Protein AF-A0A1B6JQR4-F1 (afdb_monomer_lite)

Organism: NCBI:txid320908

pLDDT: mean 89.31, std 9.94, range [49.47, 96.94]

Radius of gyration: 21.89 Å; chains: 1; bounding box: 44×24×65 Å

Sequence (115 aa):
EQDQRLKNLTIEFLDDIIYSPNLLPAEHKAASQLLRLITKEDPE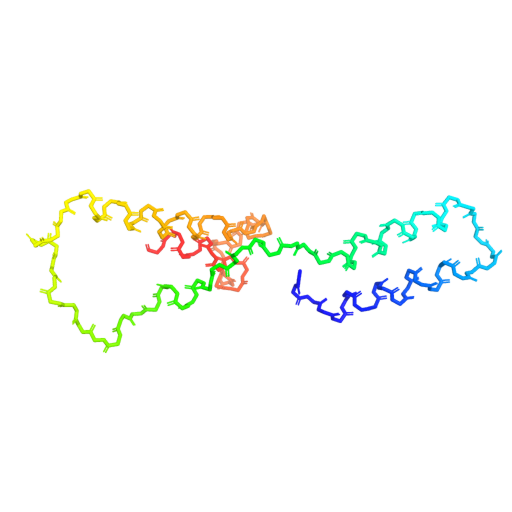SSKVDLDLLLAPPMSPSKESIETLSALEIAEQMTYLDHQIFVAIRSEEFLGQAWMKTDKATKAPHIILMTR

Structure (mmCIF, N/CA/C/O backbone):
data_AF-A0A1B6JQR4-F1
#
_entry.id   AF-A0A1B6JQR4-F1
#
loop_
_atom_site.group_PDB
_atom_site.id
_atom_site.type_symbol
_atom_site.label_atom_id
_atom_site.label_alt_id
_atom_site.label_comp_id
_atom_site.label_asym_id
_atom_site.label_entity_id
_atom_site.label_seq_id
_atom_site.pdbx_PDB_ins_code
_atom_site.Cartn_x
_atom_site.Cartn_y
_atom_site.Cartn_z
_atom_site.occupancy
_atom_site.B_iso_or_equiv
_atom_site.auth_seq_id
_atom_site.auth_comp_id
_atom_site.auth_asym_id
_atom_site.auth_atom_id
_atom_site.pdbx_PDB_model_num
ATOM 1 N N . GLU A 1 1 ? 6.010 -2.722 -7.539 1.00 49.47 1 GLU A N 1
ATOM 2 C CA . GLU A 1 1 ? 6.349 -4.090 -7.073 1.00 49.47 1 GLU A CA 1
ATOM 3 C C . GLU A 1 1 ? 5.428 -5.199 -7.589 1.00 49.47 1 GLU A C 1
ATOM 5 O O . GLU A 1 1 ? 5.856 -6.339 -7.596 1.00 49.47 1 GLU A O 1
ATOM 10 N N . GLN A 1 2 ? 4.194 -4.918 -8.034 1.00 58.81 2 GLN A N 1
ATOM 11 C CA . GLN A 1 2 ? 3.170 -5.960 -8.246 1.00 58.81 2 GLN A CA 1
ATOM 12 C C . GLN A 1 2 ? 3.322 -6.871 -9.477 1.00 58.81 2 GLN A C 1
ATOM 14 O O . GLN A 1 2 ? 2.608 -7.863 -9.561 1.00 58.81 2 GLN A O 1
ATOM 19 N N . ASP A 1 3 ? 4.232 -6.589 -10.409 1.00 79.81 3 ASP A N 1
ATOM 20 C CA . ASP A 1 3 ? 4.455 -7.460 -11.565 1.00 79.81 3 ASP A CA 1
ATOM 21 C C . ASP A 1 3 ? 5.952 -7.735 -11.743 1.00 79.81 3 ASP A C 1
ATOM 23 O O . ASP A 1 3 ? 6.684 -7.009 -12.421 1.00 79.81 3 ASP A O 1
ATOM 27 N N . GLN A 1 4 ? 6.414 -8.798 -11.080 1.00 86.06 4 GLN A N 1
ATOM 28 C CA . GLN A 1 4 ? 7.801 -9.254 -11.161 1.00 86.06 4 GLN A CA 1
ATOM 29 C C . GLN A 1 4 ? 8.178 -9.665 -12.589 1.00 86.06 4 GLN A C 1
ATOM 31 O O . GLN A 1 4 ? 9.327 -9.497 -12.997 1.00 86.06 4 GLN A O 1
ATOM 36 N N . ARG A 1 5 ? 7.215 -10.164 -13.374 1.00 91.56 5 ARG A N 1
ATOM 37 C CA . ARG A 1 5 ? 7.448 -10.523 -14.773 1.00 91.56 5 ARG A CA 1
ATOM 38 C C . ARG A 1 5 ? 7.707 -9.271 -15.602 1.00 91.56 5 ARG A C 1
ATOM 40 O O . ARG A 1 5 ? 8.675 -9.253 -16.354 1.00 91.56 5 ARG A O 1
ATOM 47 N N . LEU A 1 6 ? 6.899 -8.224 -15.440 1.00 91.31 6 LEU A N 1
ATOM 48 C CA . LEU A 1 6 ? 7.123 -6.939 -16.107 1.00 91.31 6 LEU A CA 1
ATOM 49 C C . LEU A 1 6 ? 8.469 -6.328 -15.706 1.00 91.31 6 LEU A C 1
ATOM 51 O O . LEU A 1 6 ? 9.193 -5.841 -16.574 1.00 91.31 6 LEU A O 1
ATOM 55 N N . LYS A 1 7 ? 8.832 -6.393 -14.417 1.00 90.56 7 LYS A N 1
ATOM 56 C CA . LYS A 1 7 ? 10.151 -5.952 -13.937 1.00 90.56 7 LYS A CA 1
ATOM 57 C C . LYS A 1 7 ? 11.276 -6.695 -14.662 1.00 90.56 7 LYS A C 1
ATOM 59 O O . LYS A 1 7 ? 12.162 -6.044 -15.204 1.00 90.56 7 LYS A O 1
ATOM 64 N N . ASN A 1 8 ? 11.211 -8.024 -14.720 1.00 92.75 8 ASN A N 1
ATOM 65 C CA . ASN A 1 8 ? 12.231 -8.843 -15.380 1.00 92.75 8 ASN A CA 1
ATOM 66 C C . ASN A 1 8 ? 12.317 -8.555 -16.887 1.00 92.75 8 ASN A C 1
ATOM 68 O O . ASN A 1 8 ? 13.407 -8.318 -17.388 1.00 92.75 8 ASN A O 1
ATOM 72 N N . LEU A 1 9 ? 11.179 -8.472 -17.585 1.00 95.00 9 LEU A N 1
ATOM 73 C CA . LEU A 1 9 ? 11.138 -8.117 -19.012 1.00 95.00 9 LEU A CA 1
ATOM 74 C C . LEU A 1 9 ? 11.732 -6.727 -19.279 1.00 95.00 9 LEU A C 1
ATOM 76 O O . LEU A 1 9 ? 12.399 -6.512 -20.286 1.00 95.00 9 LEU A O 1
ATOM 80 N N . THR A 1 10 ? 11.494 -5.777 -18.373 1.00 94.12 10 THR A N 1
ATOM 81 C CA . THR A 1 10 ? 12.060 -4.427 -18.479 1.00 94.12 10 THR A CA 1
ATOM 82 C C . THR A 1 10 ? 13.573 -4.448 -18.270 1.00 94.12 10 THR A C 1
ATOM 84 O O . THR A 1 10 ? 14.285 -3.733 -18.964 1.00 94.12 10 THR A O 1
ATOM 87 N N . ILE A 1 11 ? 14.071 -5.268 -17.339 1.00 94.12 11 ILE A N 1
ATOM 88 C CA . ILE A 1 11 ? 15.510 -5.455 -17.109 1.00 94.12 11 ILE A CA 1
ATOM 89 C C . ILE A 1 11 ? 16.177 -6.053 -18.353 1.00 94.12 11 ILE A C 1
ATOM 91 O O . ILE A 1 11 ? 17.118 -5.450 -18.858 1.00 94.12 11 ILE A O 1
ATOM 95 N N . GLU A 1 12 ? 15.645 -7.158 -18.886 1.00 95.19 12 GLU A N 1
ATOM 96 C CA . GLU A 1 12 ? 16.166 -7.812 -20.099 1.00 95.19 12 GLU A CA 1
ATOM 97 C C . GLU A 1 12 ? 16.237 -6.830 -21.277 1.00 95.19 12 GLU A C 1
ATOM 99 O O . GLU A 1 12 ? 17.271 -6.689 -21.926 1.00 95.19 12 GLU A O 1
ATOM 104 N N . PHE A 1 13 ? 15.164 -6.066 -21.494 1.00 95.06 13 PHE A N 1
ATOM 105 C CA . PHE A 1 13 ? 15.118 -5.043 -22.536 1.00 95.06 13 PHE A CA 1
ATOM 106 C C . PHE A 1 13 ? 16.173 -3.938 -22.352 1.00 95.06 13 PHE A C 1
ATOM 108 O O . PHE A 1 13 ? 16.774 -3.477 -23.325 1.00 95.06 13 PHE A O 1
ATOM 115 N N . LEU A 1 14 ? 16.395 -3.480 -21.116 1.00 95.38 14 LEU A N 1
ATOM 116 C CA . LEU A 1 14 ? 17.387 -2.443 -20.827 1.00 95.38 14 LEU A CA 1
ATOM 117 C C . LEU A 1 14 ? 18.820 -2.960 -21.000 1.00 95.38 14 LEU A C 1
ATOM 119 O O . LEU A 1 14 ? 19.665 -2.204 -21.483 1.00 95.38 14 LEU A O 1
ATOM 123 N N . ASP A 1 15 ? 19.086 -4.222 -20.662 1.00 93.50 15 ASP A N 1
ATOM 124 C CA . ASP A 1 15 ? 20.379 -4.865 -20.910 1.00 93.50 15 ASP A CA 1
ATOM 125 C C . ASP A 1 15 ? 20.664 -4.980 -22.414 1.00 93.50 15 ASP A C 1
ATOM 127 O O . ASP A 1 15 ? 21.741 -4.578 -22.864 1.00 93.50 15 ASP A O 1
ATOM 131 N N . ASP A 1 16 ? 19.686 -5.404 -23.219 1.00 93.69 16 ASP A N 1
ATOM 132 C CA . ASP A 1 16 ? 19.823 -5.465 -24.683 1.00 93.69 16 ASP A CA 1
ATOM 133 C C . ASP A 1 16 ? 20.174 -4.093 -25.291 1.00 93.69 16 ASP A C 1
ATOM 135 O O . ASP A 1 16 ? 21.010 -3.988 -26.195 1.00 93.69 16 ASP A O 1
ATOM 139 N N . ILE A 1 17 ? 19.587 -3.013 -24.762 1.00 94.00 17 ILE A N 1
ATOM 140 C CA . ILE A 1 17 ? 19.909 -1.636 -25.167 1.00 94.00 17 ILE A CA 1
ATOM 141 C C . ILE A 1 17 ? 21.346 -1.262 -24.791 1.00 94.00 17 ILE A C 1
ATOM 143 O O . ILE A 1 17 ? 22.029 -0.599 -25.574 1.00 94.00 17 ILE A O 1
ATOM 147 N N . ILE A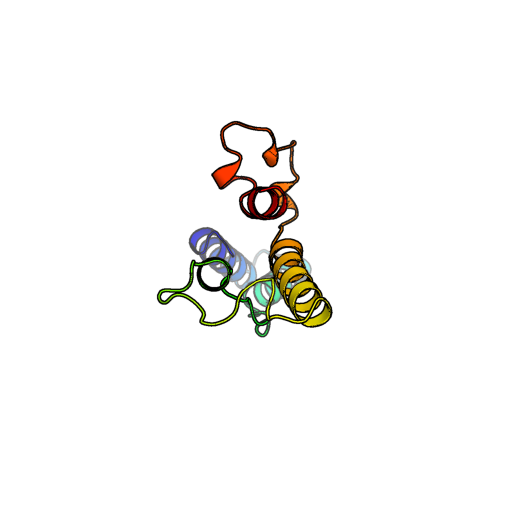 1 18 ? 21.832 -1.670 -23.618 1.00 91.75 18 ILE A N 1
ATOM 148 C CA . ILE A 1 18 ? 23.191 -1.345 -23.161 1.00 91.75 18 ILE A CA 1
ATOM 149 C C . ILE A 1 18 ? 24.250 -1.951 -24.093 1.00 91.75 18 ILE A C 1
ATOM 151 O O . ILE A 1 18 ? 25.246 -1.282 -24.369 1.00 91.75 18 ILE A O 1
ATOM 155 N N . TYR A 1 19 ? 24.025 -3.156 -24.623 1.00 89.00 19 TYR A N 1
ATOM 156 C CA . TYR A 1 19 ? 24.981 -3.844 -25.503 1.00 89.00 19 TYR A CA 1
ATOM 157 C C . TYR A 1 19 ? 24.771 -3.584 -27.005 1.00 89.00 19 TYR A C 1
ATOM 159 O O . TYR A 1 19 ? 25.558 -4.066 -27.822 1.00 89.00 19 TYR A O 1
ATOM 167 N N . SER A 1 20 ? 23.744 -2.821 -27.393 1.00 93.00 20 SER A N 1
ATOM 168 C CA . SER A 1 20 ? 23.435 -2.556 -28.802 1.00 93.00 20 SER A CA 1
ATOM 169 C C . SER A 1 20 ? 24.426 -1.568 -29.444 1.00 93.00 20 SER A C 1
ATOM 171 O O . SER A 1 20 ? 24.441 -0.395 -29.082 1.00 93.00 20 SER A O 1
ATOM 173 N N . PRO A 1 21 ? 25.219 -1.964 -30.457 1.00 87.81 21 PRO A N 1
ATOM 174 C CA . PRO A 1 21 ? 26.263 -1.105 -31.030 1.00 87.81 21 PRO A CA 1
ATOM 175 C C . PRO A 1 21 ? 25.728 0.056 -31.888 1.00 87.81 21 PRO A C 1
ATOM 177 O O . PRO A 1 21 ? 26.503 0.915 -32.301 1.00 87.81 21 PRO A O 1
ATOM 180 N N . ASN A 1 22 ? 24.424 0.075 -32.187 1.00 92.25 22 ASN A N 1
ATOM 181 C CA . ASN A 1 22 ? 23.799 1.021 -33.118 1.00 92.25 22 ASN A CA 1
ATOM 182 C C . ASN A 1 22 ? 23.101 2.203 -32.423 1.00 92.25 22 ASN A C 1
ATOM 184 O O . ASN A 1 22 ? 22.392 2.959 -33.088 1.00 92.25 22 ASN A O 1
ATOM 188 N N . LEU A 1 23 ? 23.258 2.346 -31.106 1.00 93.69 23 LEU A N 1
ATOM 189 C CA . LEU A 1 23 ? 22.582 3.374 -30.318 1.00 93.69 23 LEU A CA 1
ATOM 190 C C . LEU A 1 23 ? 23.509 4.535 -29.951 1.00 93.69 23 LEU A C 1
ATOM 192 O O . LEU A 1 23 ? 24.739 4.442 -29.957 1.00 93.69 23 LEU A O 1
ATOM 196 N N . LEU A 1 24 ? 22.896 5.673 -29.644 1.00 94.81 24 LEU A N 1
ATOM 197 C CA . LEU A 1 24 ? 23.594 6.875 -29.226 1.00 94.81 24 LEU A CA 1
ATOM 198 C C . LEU A 1 24 ? 24.109 6.724 -27.784 1.00 94.81 24 LEU A C 1
ATOM 200 O O . LEU A 1 24 ? 23.444 6.125 -26.936 1.00 94.81 24 LEU A O 1
ATOM 204 N N . PRO A 1 25 ? 25.225 7.385 -27.421 1.00 93.69 25 PRO A N 1
ATOM 205 C CA . PRO A 1 25 ? 25.722 7.391 -26.042 1.00 93.69 25 PRO A CA 1
ATOM 206 C C . PRO A 1 25 ? 24.685 7.855 -25.005 1.00 93.69 25 PRO A C 1
ATOM 208 O O . PRO A 1 25 ? 24.706 7.420 -23.854 1.00 93.69 25 PRO A O 1
ATOM 211 N N . ALA A 1 26 ? 23.766 8.740 -25.404 1.00 94.69 26 ALA A N 1
ATOM 212 C CA . ALA A 1 26 ? 22.678 9.204 -24.549 1.00 94.69 26 ALA A CA 1
ATOM 213 C C . ALA A 1 26 ? 21.672 8.088 -24.216 1.00 94.69 26 ALA A C 1
ATOM 215 O O . ALA A 1 26 ? 21.187 8.031 -23.088 1.00 94.69 26 ALA A O 1
ATOM 216 N N . GLU A 1 27 ? 21.404 7.185 -25.159 1.00 94.12 27 GLU A N 1
ATOM 217 C CA . GLU A 1 27 ? 20.477 6.062 -24.990 1.00 94.12 27 GLU A CA 1
ATOM 218 C C . GLU A 1 27 ? 21.081 5.003 -24.066 1.00 94.12 27 GLU A C 1
ATOM 220 O O . GLU A 1 27 ? 20.444 4.605 -23.092 1.00 94.12 27 GLU A O 1
ATOM 225 N N . HIS A 1 28 ? 22.356 4.652 -24.266 1.00 95.00 28 HIS A N 1
ATOM 226 C CA . HIS A 1 28 ? 23.093 3.776 -23.346 1.00 95.00 28 HIS A CA 1
ATOM 227 C C . HIS A 1 28 ? 23.133 4.325 -21.918 1.00 95.00 28 HIS A C 1
ATOM 229 O O . HIS A 1 28 ? 22.963 3.586 -20.941 1.00 95.00 28 HIS A O 1
ATOM 235 N N . LYS A 1 29 ? 23.334 5.642 -21.786 1.00 94.75 29 LYS A N 1
ATOM 236 C CA . LYS A 1 29 ? 23.337 6.318 -20.488 1.00 94.75 29 LYS A CA 1
ATOM 237 C C . LYS A 1 29 ? 21.956 6.276 -19.838 1.00 94.75 29 LYS A C 1
ATOM 239 O O . LYS A 1 29 ? 21.871 5.991 -18.645 1.00 94.75 29 LYS A O 1
ATOM 244 N N . ALA A 1 30 ? 20.896 6.540 -20.601 1.00 94.94 30 ALA A N 1
ATOM 245 C CA . ALA A 1 30 ? 19.526 6.464 -20.106 1.00 94.94 30 ALA A CA 1
ATOM 246 C C . ALA A 1 30 ? 19.177 5.038 -19.653 1.00 94.94 30 ALA A C 1
ATOM 248 O O . ALA A 1 30 ? 18.689 4.863 -18.537 1.00 94.94 30 ALA A O 1
ATOM 249 N N . ALA A 1 31 ? 19.512 4.021 -20.452 1.00 95.38 31 ALA A N 1
ATOM 250 C CA . ALA A 1 31 ? 19.265 2.622 -20.113 1.00 95.38 31 ALA A CA 1
ATOM 251 C C . ALA A 1 31 ? 19.996 2.195 -18.837 1.00 95.38 31 ALA A C 1
ATOM 253 O O . ALA A 1 31 ? 19.369 1.682 -17.914 1.00 95.38 31 ALA A O 1
ATOM 254 N N . SER A 1 32 ? 21.288 2.520 -18.721 1.00 93.88 32 SER A N 1
ATOM 255 C CA . SER A 1 32 ? 22.073 2.268 -17.503 1.00 93.88 32 SER A CA 1
ATOM 256 C C . SER A 1 32 ? 21.471 2.942 -16.263 1.00 93.88 32 SER A C 1
ATOM 258 O O . SER A 1 32 ? 21.456 2.370 -15.172 1.00 93.88 32 SER A O 1
ATOM 260 N N . GLN A 1 33 ? 20.969 4.174 -16.406 1.00 94.25 33 GLN A N 1
ATOM 261 C CA . GLN A 1 33 ? 20.339 4.900 -15.303 1.00 94.25 33 GLN A CA 1
ATOM 262 C C . GLN A 1 33 ? 19.015 4.263 -14.875 1.00 94.25 33 GLN A C 1
ATOM 264 O O . GLN A 1 33 ? 18.796 4.094 -13.675 1.00 94.25 33 GLN A O 1
ATOM 269 N N . LEU A 1 34 ? 18.159 3.899 -15.833 1.00 93.88 34 LEU A N 1
ATOM 270 C CA . LEU A 1 34 ? 16.887 3.226 -15.570 1.00 93.88 34 LEU A CA 1
ATOM 271 C C . LEU A 1 34 ? 17.106 1.850 -14.944 1.00 93.88 34 LEU A C 1
ATOM 273 O O . LEU A 1 34 ? 16.471 1.539 -13.939 1.00 93.88 34 LEU A O 1
ATOM 277 N N . LEU A 1 35 ? 18.056 1.071 -15.468 1.00 93.44 35 LEU A N 1
ATOM 278 C CA . LEU A 1 35 ? 18.408 -0.237 -14.928 1.00 93.44 35 LEU A CA 1
ATOM 279 C C . LEU A 1 35 ? 18.836 -0.112 -13.466 1.00 93.44 35 LEU A C 1
ATOM 281 O O . LEU A 1 35 ? 18.314 -0.822 -12.608 1.00 93.44 35 LEU A O 1
ATOM 285 N N . ARG A 1 36 ? 19.702 0.859 -13.151 1.00 91.69 36 ARG A N 1
ATOM 286 C CA . ARG A 1 36 ? 20.110 1.142 -11.769 1.00 91.69 36 ARG A CA 1
ATOM 287 C C . ARG A 1 36 ? 18.925 1.515 -10.878 1.00 91.69 36 ARG A C 1
ATOM 289 O O . ARG A 1 36 ? 18.890 1.088 -9.736 1.00 91.69 36 ARG A O 1
ATOM 296 N N . LEU A 1 37 ? 17.976 2.316 -11.361 1.00 90.19 37 LEU A N 1
ATOM 297 C CA . LEU A 1 37 ? 16.799 2.705 -10.574 1.00 90.19 37 LEU A CA 1
ATOM 298 C C . LEU A 1 37 ? 15.847 1.527 -10.321 1.00 90.19 37 LEU A C 1
ATOM 300 O O . LEU A 1 37 ? 15.307 1.420 -9.229 1.00 90.19 37 LEU A O 1
ATOM 304 N N . ILE A 1 38 ? 15.665 0.643 -11.304 1.00 88.50 38 ILE A N 1
ATOM 305 C CA . ILE A 1 38 ? 14.752 -0.511 -11.220 1.00 88.50 38 ILE A CA 1
ATOM 306 C C . ILE A 1 38 ? 15.345 -1.650 -10.375 1.00 88.50 38 ILE A C 1
ATOM 308 O O . ILE A 1 38 ? 14.612 -2.395 -9.717 1.00 88.50 38 ILE A O 1
ATOM 312 N N . THR A 1 39 ? 16.669 -1.808 -10.415 1.00 87.44 39 THR A N 1
ATOM 313 C CA . THR A 1 39 ? 17.409 -2.834 -9.661 1.00 87.44 39 THR A CA 1
ATOM 314 C C . THR A 1 39 ? 17.833 -2.377 -8.276 1.00 87.44 39 THR A C 1
ATOM 316 O O . THR A 1 39 ? 18.143 -3.226 -7.445 1.00 87.44 39 THR A O 1
ATOM 319 N N . LYS A 1 40 ? 17.823 -1.067 -7.997 1.00 84.25 40 LYS A N 1
ATOM 320 C CA . LYS A 1 40 ? 18.028 -0.561 -6.643 1.00 84.25 40 LYS A CA 1
ATOM 321 C C . LYS A 1 40 ? 16.894 -1.082 -5.767 1.00 84.25 40 LYS A C 1
ATOM 323 O O . LYS A 1 40 ? 15.754 -0.642 -5.885 1.00 84.25 40 LYS A O 1
ATOM 328 N N . GLU A 1 41 ? 17.225 -2.028 -4.902 1.00 64.81 41 GLU A N 1
ATOM 329 C CA . GLU A 1 41 ? 16.379 -2.375 -3.773 1.00 64.81 41 GLU A CA 1
ATOM 330 C C . GLU A 1 41 ? 16.297 -1.123 -2.899 1.00 64.81 41 GLU A C 1
ATOM 332 O O . GLU A 1 41 ? 17.322 -0.592 -2.455 1.00 64.81 41 GLU A O 1
ATOM 337 N N . ASP A 1 42 ? 15.092 -0.570 -2.751 1.00 64.44 42 ASP A N 1
ATOM 338 C CA . ASP A 1 42 ? 14.879 0.452 -1.737 1.00 64.44 42 ASP A CA 1
ATOM 339 C C . ASP A 1 42 ? 15.216 -0.208 -0.398 1.00 64.44 42 ASP A C 1
ATOM 341 O O . ASP A 1 42 ? 14.679 -1.283 -0.122 1.00 64.44 42 ASP A O 1
ATOM 345 N N . PRO A 1 43 ? 16.133 0.359 0.405 1.00 54.28 43 PRO A N 1
ATOM 346 C CA . PRO A 1 43 ? 16.419 -0.181 1.718 1.00 54.28 43 PRO A CA 1
ATOM 347 C C . PRO A 1 43 ? 15.148 -0.037 2.549 1.00 54.28 43 PRO A C 1
ATOM 349 O O . PRO A 1 43 ? 14.855 1.053 3.032 1.00 54.28 43 PRO A O 1
ATOM 352 N N . GLU A 1 44 ? 14.384 -1.127 2.611 1.00 52.34 44 GLU A N 1
ATOM 353 C CA . GLU A 1 44 ? 13.367 -1.476 3.596 1.00 52.34 44 GLU A CA 1
ATOM 354 C C . GLU A 1 44 ? 12.885 -0.262 4.403 1.00 52.34 44 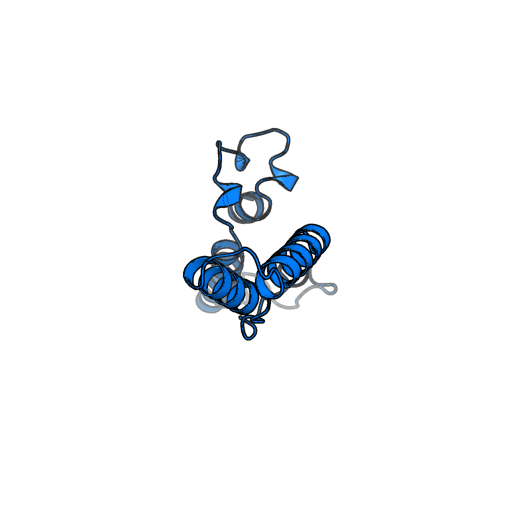GLU A C 1
ATOM 356 O O . GLU A 1 44 ? 13.275 -0.030 5.547 1.00 52.34 44 GLU A O 1
ATOM 361 N N . SER A 1 45 ? 11.976 0.515 3.809 1.00 53.69 45 SER A N 1
ATOM 362 C CA . SER A 1 45 ? 10.885 1.035 4.627 1.00 53.69 45 SER A CA 1
ATOM 363 C C . SER A 1 45 ? 10.296 -0.205 5.285 1.00 53.69 45 SER A C 1
ATOM 365 O O . SER A 1 45 ? 9.879 -1.101 4.559 1.00 53.69 45 SER A O 1
ATOM 367 N N . SER A 1 46 ? 10.364 -0.307 6.612 1.00 56.62 46 SER A N 1
ATOM 368 C CA . SER A 1 46 ? 9.749 -1.382 7.388 1.00 56.62 46 SER A CA 1
ATOM 369 C C . SER A 1 46 ? 8.262 -1.461 7.039 1.00 56.62 46 SER A C 1
ATOM 371 O O . SER A 1 46 ? 7.429 -0.833 7.694 1.00 56.62 46 SER A O 1
ATOM 373 N N . LYS A 1 47 ? 7.928 -2.161 5.953 1.00 70.25 47 LYS A N 1
ATOM 374 C CA . LYS A 1 47 ? 6.564 -2.322 5.474 1.00 70.25 47 LYS A CA 1
ATOM 375 C C . LYS A 1 47 ? 5.907 -3.264 6.458 1.00 70.25 47 LYS A C 1
ATOM 377 O O . LYS A 1 47 ? 6.164 -4.464 6.462 1.00 70.25 47 LYS A O 1
ATOM 382 N N . VAL A 1 48 ? 5.127 -2.683 7.358 1.00 84.25 48 VAL A N 1
ATOM 383 C CA . VAL A 1 48 ? 4.319 -3.451 8.291 1.00 84.25 48 VAL A CA 1
ATOM 384 C C . VAL A 1 48 ? 3.306 -4.244 7.476 1.00 84.25 48 VAL A C 1
ATOM 386 O O . VAL A 1 48 ? 2.624 -3.690 6.615 1.00 84.25 48 VAL A O 1
ATOM 389 N N . ASP A 1 49 ? 3.233 -5.544 7.739 1.00 89.44 49 ASP A N 1
ATOM 390 C CA . ASP A 1 49 ? 2.202 -6.402 7.173 1.00 89.44 49 ASP A CA 1
ATOM 391 C C . ASP A 1 49 ? 0.846 -5.988 7.765 1.00 89.44 49 ASP A C 1
ATOM 393 O O . ASP A 1 49 ? 0.550 -6.255 8.933 1.00 89.44 49 ASP A O 1
ATOM 397 N N . LEU A 1 50 ? 0.051 -5.269 6.969 1.00 90.50 50 LEU A N 1
ATOM 398 C CA . LEU A 1 50 ? -1.259 -4.767 7.377 1.00 90.50 50 LEU A CA 1
ATOM 399 C C . LEU A 1 50 ? -2.269 -5.889 7.615 1.00 90.50 50 LEU A C 1
ATOM 401 O O . LEU A 1 50 ? -3.1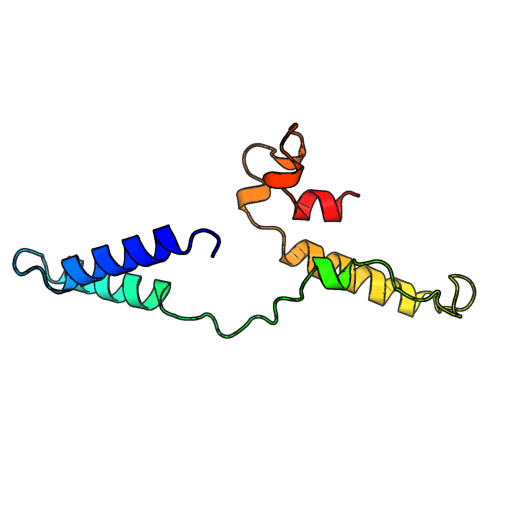20 -5.742 8.491 1.00 90.50 50 LEU A O 1
ATOM 405 N N . ASP A 1 51 ? -2.173 -6.996 6.876 1.00 90.00 51 ASP A N 1
ATOM 406 C CA . ASP A 1 51 ? -3.078 -8.131 7.056 1.00 90.00 51 ASP A CA 1
ATOM 407 C C . ASP A 1 51 ? -2.819 -8.792 8.412 1.00 90.00 51 ASP A C 1
ATOM 409 O O . ASP A 1 51 ? -3.762 -9.128 9.131 1.00 90.00 51 ASP A O 1
ATOM 413 N N . LEU A 1 52 ? -1.546 -8.910 8.800 1.00 91.25 52 LEU A N 1
ATOM 414 C CA . LEU A 1 52 ? -1.166 -9.390 10.126 1.00 91.25 52 LEU A CA 1
ATOM 415 C C . LEU A 1 52 ? -1.531 -8.390 11.233 1.00 91.25 52 LEU A C 1
ATOM 417 O O . LEU A 1 52 ? -2.014 -8.801 12.287 1.00 91.25 52 LEU A O 1
ATOM 421 N N . LEU A 1 53 ? -1.307 -7.091 11.010 1.00 91.69 53 LEU A N 1
ATOM 422 C CA . LEU A 1 53 ? -1.557 -6.041 12.005 1.00 91.69 53 LEU A CA 1
ATOM 423 C C . LEU A 1 53 ? -3.047 -5.893 12.343 1.00 91.69 53 LEU A C 1
ATOM 425 O O . LEU A 1 53 ? -3.396 -5.687 13.504 1.00 91.69 53 LEU A O 1
ATOM 429 N N . LEU A 1 54 ? -3.914 -5.977 11.333 1.00 90.50 54 LEU A N 1
ATOM 430 C CA . LEU A 1 54 ? -5.362 -5.806 11.477 1.00 90.50 54 LEU A CA 1
ATOM 431 C C . LEU A 1 54 ? -6.091 -7.127 11.773 1.00 90.50 54 LEU A C 1
ATOM 433 O O . LEU A 1 54 ? -7.318 -7.139 11.914 1.00 90.50 54 LEU A O 1
ATOM 437 N N . ALA A 1 55 ? -5.363 -8.244 11.866 1.00 91.38 55 ALA A N 1
ATOM 438 C CA . ALA A 1 55 ? -5.944 -9.534 12.199 1.00 91.38 55 ALA A CA 1
ATOM 439 C C . ALA A 1 55 ? -6.526 -9.527 13.628 1.00 91.38 55 ALA A C 1
ATOM 441 O O . ALA A 1 55 ? -5.899 -9.014 14.558 1.00 91.38 55 ALA A O 1
ATOM 442 N N . PRO A 1 56 ? -7.703 -10.142 13.850 1.00 87.75 56 PRO A N 1
ATOM 443 C CA . PRO A 1 56 ? -8.246 -10.295 15.192 1.00 87.75 56 PRO A CA 1
ATOM 444 C C . PRO A 1 56 ? -7.281 -11.078 16.094 1.00 87.75 56 PRO A C 1
ATOM 446 O O . PRO A 1 56 ? -6.700 -12.075 15.651 1.00 87.75 56 PRO A O 1
ATOM 449 N N . PRO A 1 57 ? -7.140 -10.699 17.374 1.00 86.69 57 PRO A N 1
ATOM 450 C CA . PRO A 1 57 ? -6.288 -11.432 18.297 1.00 86.69 57 PRO A CA 1
ATOM 451 C C . PRO A 1 57 ? -6.824 -12.855 18.512 1.00 86.69 57 PRO A C 1
ATOM 453 O O . PRO A 1 57 ? -8.022 -13.067 18.700 1.00 86.69 57 PRO A O 1
ATOM 456 N N . MET A 1 58 ? -5.924 -13.845 18.529 1.00 88.69 58 MET A N 1
ATOM 457 C CA . MET A 1 58 ? -6.287 -15.261 18.728 1.00 88.69 58 MET A CA 1
ATOM 458 C C . MET A 1 58 ? -6.841 -15.548 20.130 1.00 88.69 58 MET A C 1
ATOM 460 O O . MET A 1 58 ? -7.542 -16.538 20.335 1.00 88.69 58 MET A O 1
ATOM 464 N N . SER A 1 59 ? -6.512 -14.698 21.102 1.00 89.38 59 SER A N 1
ATOM 465 C CA . SER A 1 59 ? -6.967 -14.795 22.485 1.00 89.38 59 SER A CA 1
ATOM 466 C C . SER A 1 59 ? -7.611 -13.483 22.929 1.00 89.38 59 SER A C 1
ATOM 468 O O . SER A 1 59 ? -7.063 -12.421 22.625 1.00 89.38 59 SER A O 1
ATOM 470 N N . PRO A 1 60 ? -8.719 -13.530 23.687 1.00 85.12 60 PRO A N 1
ATOM 471 C CA . PRO A 1 60 ? -9.341 -12.323 24.214 1.00 85.12 60 PRO A CA 1
ATOM 472 C C . PRO A 1 60 ? -8.388 -11.594 25.169 1.00 85.12 60 PRO A C 1
ATOM 474 O O . PRO A 1 60 ? -7.721 -12.227 25.994 1.00 85.12 60 PRO A O 1
ATOM 477 N N . SER A 1 61 ? -8.337 -10.263 25.064 1.00 85.06 61 SER A N 1
ATOM 478 C CA . SER A 1 61 ? -7.608 -9.439 26.029 1.00 85.06 61 SER A CA 1
ATOM 479 C C . SER A 1 61 ? -8.293 -9.490 27.395 1.00 85.06 61 SER A C 1
ATOM 481 O O . SER A 1 61 ? -9.511 -9.643 27.496 1.00 85.06 61 SER A O 1
ATOM 483 N N . LYS A 1 62 ? -7.497 -9.357 28.459 1.00 87.00 62 LYS A N 1
ATOM 484 C CA . LYS A 1 62 ? -8.013 -9.129 29.818 1.00 87.00 62 LYS A CA 1
ATOM 485 C C . LYS A 1 62 ? -8.446 -7.677 30.028 1.00 87.00 62 LYS A C 1
ATOM 487 O O . LYS A 1 62 ? -9.113 -7.387 31.016 1.00 87.00 62 LYS A O 1
ATOM 492 N N . GLU A 1 63 ? -8.036 -6.793 29.126 1.00 87.19 63 GLU A N 1
ATOM 493 C CA . GLU A 1 63 ? -8.312 -5.364 29.158 1.00 87.19 63 GLU A CA 1
ATOM 494 C C . GLU A 1 63 ? -9.550 -5.043 28.317 1.00 87.19 63 GLU A C 1
ATOM 496 O O . GLU A 1 63 ? -9.815 -5.677 27.292 1.00 87.19 63 GLU A O 1
ATOM 501 N N . SER A 1 64 ? -10.310 -4.047 28.758 1.00 88.88 64 SER A N 1
ATOM 502 C CA . SER A 1 64 ? -11.478 -3.509 28.070 1.00 88.88 64 SER A CA 1
ATOM 503 C C . SER A 1 64 ? -11.329 -1.998 27.864 1.00 88.88 64 SER A C 1
ATOM 505 O O . SER A 1 64 ? -10.419 -1.363 28.396 1.00 88.88 64 SER A O 1
ATOM 507 N N . ILE A 1 65 ? -12.266 -1.399 27.125 1.00 88.44 65 ILE A N 1
ATOM 508 C CA . ILE A 1 65 ? -12.347 0.061 26.943 1.00 88.44 65 ILE A CA 1
ATOM 509 C C . ILE A 1 65 ? -12.464 0.795 28.292 1.00 88.44 65 ILE A C 1
ATOM 511 O O . ILE A 1 65 ? -12.037 1.937 28.407 1.00 88.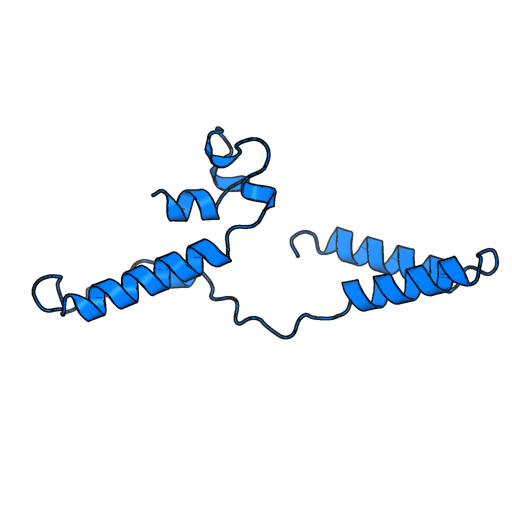44 65 ILE A O 1
ATOM 515 N N . GLU A 1 66 ? -13.018 0.145 29.318 1.00 92.19 66 GLU A N 1
ATOM 516 C CA . GLU A 1 66 ? -13.178 0.730 30.654 1.00 92.19 66 GLU A CA 1
ATOM 517 C C . GLU A 1 66 ? -11.890 0.670 31.490 1.00 92.19 66 GLU A C 1
ATOM 519 O O . GLU A 1 66 ? -11.751 1.434 32.444 1.00 92.19 66 GLU A O 1
ATOM 524 N N . THR A 1 67 ? -10.958 -0.236 31.164 1.00 92.56 67 THR A N 1
ATOM 525 C CA . THR A 1 67 ? -9.703 -0.417 31.916 1.00 92.56 67 THR A CA 1
ATOM 526 C C . THR A 1 67 ? -8.507 0.278 31.274 1.00 92.56 67 THR A C 1
ATOM 528 O O . THR A 1 67 ? -7.551 0.591 31.979 1.00 92.56 67 THR A O 1
ATOM 531 N N . LEU A 1 68 ? -8.537 0.485 29.956 1.00 93.56 68 LEU A N 1
ATOM 532 C CA . LEU A 1 68 ? -7.469 1.145 29.204 1.00 93.56 68 LEU A CA 1
ATOM 533 C C . LEU A 1 68 ? -7.541 2.666 29.352 1.00 93.56 68 LEU A C 1
ATOM 535 O O . LEU A 1 68 ? -8.628 3.244 29.451 1.00 93.56 68 LEU A O 1
ATOM 539 N N . SER A 1 69 ? -6.389 3.341 29.324 1.00 96.31 69 SER A N 1
ATOM 540 C CA . SER A 1 69 ? -6.396 4.801 29.313 1.00 96.31 69 SER A CA 1
ATOM 541 C C . SER A 1 69 ? -6.859 5.338 27.955 1.00 96.31 69 SER A C 1
ATOM 543 O O . SER A 1 69 ? -6.561 4.788 26.894 1.00 96.31 69 SER A O 1
ATOM 545 N N . ALA A 1 70 ? -7.558 6.476 27.975 1.00 95.94 70 ALA A N 1
ATOM 546 C CA . ALA A 1 70 ? -7.999 7.138 26.747 1.00 95.94 70 ALA A CA 1
ATOM 547 C C . ALA A 1 70 ? -6.824 7.530 25.831 1.00 95.94 70 ALA A C 1
ATOM 549 O O . ALA A 1 70 ? -6.976 7.542 24.612 1.00 95.94 70 ALA A O 1
ATOM 550 N N . LEU A 1 71 ? -5.659 7.835 26.415 1.00 96.38 71 LEU A N 1
ATOM 551 C CA . LEU A 1 71 ? -4.452 8.167 25.664 1.00 96.38 71 LEU A CA 1
ATOM 552 C C . LEU A 1 71 ? -3.907 6.946 24.918 1.00 96.38 71 LEU A C 1
ATOM 554 O O . LEU A 1 71 ? -3.669 7.047 23.721 1.00 96.38 71 LEU A O 1
ATOM 558 N N . GLU A 1 72 ? -3.777 5.798 25.586 1.00 93.62 72 GLU A N 1
ATOM 559 C CA . GLU A 1 72 ? -3.299 4.563 24.946 1.00 93.62 72 GLU A CA 1
ATOM 560 C C . GLU A 1 72 ? -4.220 4.149 23.797 1.00 93.62 72 GLU A C 1
ATOM 562 O O . GLU A 1 72 ? -3.747 3.822 22.711 1.00 93.62 72 GLU A O 1
ATOM 567 N N . ILE A 1 73 ? -5.540 4.229 23.999 1.00 94.94 73 ILE A N 1
ATOM 568 C CA . ILE A 1 73 ? -6.515 3.959 22.935 1.00 94.94 73 ILE A CA 1
ATOM 569 C C . ILE A 1 73 ? -6.280 4.906 21.750 1.00 94.94 73 ILE A C 1
ATOM 571 O O . ILE A 1 73 ? -6.225 4.457 20.605 1.00 94.94 73 ILE A O 1
ATO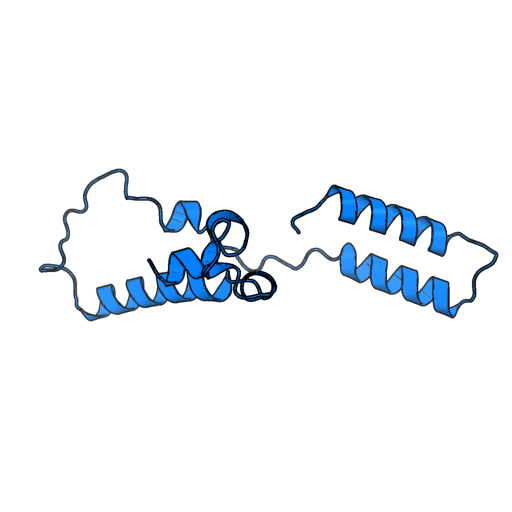M 575 N N . ALA A 1 74 ? -6.114 6.207 22.008 1.00 96.81 74 ALA A N 1
ATOM 576 C CA . ALA A 1 74 ? -5.872 7.192 20.959 1.00 96.81 74 ALA A CA 1
ATOM 577 C C . ALA A 1 74 ? -4.559 6.933 20.202 1.00 96.81 74 ALA A C 1
ATOM 579 O O . ALA A 1 74 ? -4.537 7.036 18.975 1.00 96.81 74 ALA A O 1
ATOM 580 N N . GLU A 1 75 ? -3.486 6.563 20.901 1.00 96.94 75 GLU A N 1
ATOM 581 C CA . GLU A 1 75 ? -2.199 6.222 20.290 1.00 96.94 75 GLU A CA 1
ATOM 582 C C . GLU A 1 75 ? -2.309 4.991 19.389 1.00 96.94 75 GLU A C 1
ATOM 584 O O . GLU A 1 75 ? -1.840 5.029 18.251 1.00 96.94 75 GLU A O 1
ATOM 589 N N . GLN A 1 76 ? -2.975 3.927 19.852 1.00 94.31 76 GLN A N 1
ATOM 590 C CA . GLN A 1 76 ? -3.140 2.714 19.050 1.00 94.31 76 GLN A CA 1
ATOM 591 C C . GLN A 1 76 ? -4.026 2.953 17.825 1.00 94.31 76 GLN A C 1
ATOM 593 O O . GLN A 1 76 ? -3.660 2.533 16.729 1.00 94.31 76 GLN A O 1
ATOM 598 N N . MET A 1 77 ? -5.142 3.677 17.966 1.00 94.56 77 MET A N 1
ATOM 599 C CA . MET A 1 77 ? -5.968 4.053 16.810 1.00 94.56 77 MET A CA 1
ATOM 600 C C . MET A 1 77 ? -5.171 4.892 15.807 1.00 94.56 77 MET A C 1
ATOM 602 O O . MET A 1 77 ? -5.154 4.577 14.622 1.00 94.56 77 MET A O 1
ATOM 606 N N . THR A 1 78 ? -4.432 5.896 16.289 1.00 96.31 78 THR A N 1
ATOM 607 C CA . THR A 1 78 ? -3.599 6.757 15.434 1.00 96.31 78 THR A CA 1
ATOM 608 C C . THR A 1 78 ? -2.530 5.952 14.701 1.00 96.31 78 THR A C 1
ATOM 610 O O . THR A 1 78 ? -2.269 6.199 13.525 1.00 96.31 78 THR A O 1
ATOM 613 N N . TYR A 1 79 ? -1.906 4.985 15.376 1.00 95.19 79 TYR A N 1
ATOM 614 C CA . TYR A 1 79 ? -0.916 4.112 14.760 1.00 95.19 79 TYR A CA 1
ATOM 615 C C . TYR A 1 79 ? -1.531 3.271 13.636 1.00 95.19 79 TYR A C 1
ATOM 617 O O . TYR A 1 79 ? -0.981 3.244 12.536 1.00 95.19 79 TYR A O 1
ATOM 625 N N . LEU A 1 80 ? -2.680 2.634 13.878 1.00 94.56 80 LEU A N 1
ATOM 626 C CA . LEU A 1 80 ? -3.379 1.846 12.858 1.00 94.56 80 LEU A CA 1
ATOM 627 C C . LEU A 1 80 ? -3.789 2.711 11.659 1.00 94.56 80 LEU A C 1
ATOM 629 O O . LEU A 1 80 ? -3.482 2.352 10.520 1.00 94.56 80 LEU A O 1
ATOM 633 N N . ASP A 1 81 ? -4.393 3.873 11.912 1.00 94.69 81 ASP A N 1
ATOM 634 C CA . ASP A 1 81 ? -4.798 4.824 10.874 1.00 94.69 81 ASP A CA 1
ATOM 635 C C . ASP A 1 81 ? -3.601 5.288 10.044 1.00 94.69 81 ASP A C 1
ATOM 637 O O . ASP A 1 81 ? -3.663 5.311 8.816 1.00 94.69 81 ASP A O 1
ATOM 641 N N . HIS A 1 82 ? -2.482 5.614 10.697 1.00 94.44 82 HIS A N 1
ATOM 642 C CA . HIS A 1 82 ? -1.251 5.992 10.012 1.00 94.44 82 HIS A CA 1
ATOM 643 C C . HIS A 1 82 ? -0.747 4.864 9.108 1.00 94.44 82 HIS A C 1
ATOM 645 O O . HIS A 1 82 ? -0.425 5.126 7.949 1.00 94.44 82 HIS A O 1
ATOM 651 N N . GLN A 1 83 ? -0.698 3.620 9.601 1.00 94.12 83 GLN A N 1
ATOM 652 C CA . GLN A 1 83 ? -0.207 2.491 8.805 1.00 94.12 83 GLN A CA 1
ATOM 653 C C . GLN A 1 83 ? -1.102 2.195 7.598 1.00 94.12 83 GLN A C 1
ATOM 655 O O . GLN A 1 83 ? -0.588 1.929 6.510 1.00 94.12 83 GLN A O 1
ATOM 660 N N . ILE A 1 84 ? -2.426 2.297 7.749 1.00 93.94 84 ILE A N 1
ATOM 661 C CA . ILE A 1 84 ? -3.354 2.183 6.617 1.00 93.94 84 ILE A CA 1
ATOM 662 C C . ILE A 1 84 ? -3.131 3.345 5.644 1.00 93.94 84 ILE A C 1
ATOM 664 O O . ILE A 1 84 ? -3.002 3.120 4.442 1.00 93.94 84 ILE A O 1
ATOM 668 N N . PHE A 1 85 ? -3.040 4.577 6.151 1.00 93.75 85 PHE A N 1
ATOM 669 C CA . PHE A 1 85 ? -2.910 5.787 5.343 1.00 93.75 85 PHE A CA 1
ATOM 670 C C . PHE A 1 85 ? -1.659 5.778 4.459 1.00 93.75 85 PHE A C 1
ATOM 672 O O . PHE A 1 85 ? -1.759 6.047 3.261 1.00 93.75 85 PHE A O 1
ATOM 679 N N . VAL A 1 86 ? -0.493 5.432 5.014 1.00 92.12 86 VAL A N 1
ATOM 680 C CA . VAL A 1 86 ? 0.765 5.392 4.243 1.00 92.12 86 VAL A CA 1
ATOM 681 C C . VAL A 1 86 ? 0.805 4.256 3.219 1.00 92.12 86 VAL A C 1
ATOM 683 O O . VAL A 1 86 ? 1.567 4.337 2.256 1.00 92.12 86 VAL A O 1
ATOM 686 N N . ALA A 1 87 ? -0.012 3.215 3.396 1.00 92.12 87 ALA A N 1
ATOM 687 C CA . ALA A 1 87 ? -0.122 2.113 2.446 1.00 92.12 87 ALA A CA 1
ATOM 688 C C . ALA A 1 87 ? -1.035 2.424 1.249 1.00 92.12 87 ALA A C 1
ATOM 690 O O . ALA A 1 87 ? -0.963 1.722 0.235 1.00 92.12 87 ALA A O 1
ATOM 691 N N . ILE A 1 88 ? -1.868 3.472 1.324 1.00 92.62 88 ILE A N 1
ATOM 692 C CA . ILE A 1 88 ? -2.732 3.869 0.209 1.00 92.62 88 ILE A CA 1
ATOM 693 C C . ILE A 1 88 ? -1.868 4.339 -0.959 1.00 92.62 88 ILE A C 1
ATOM 695 O O . ILE A 1 88 ? -1.180 5.361 -0.893 1.00 92.62 88 ILE A O 1
ATOM 699 N N . ARG A 1 89 ? -1.960 3.622 -2.079 1.00 91.25 89 ARG A N 1
ATOM 700 C CA . ARG A 1 89 ? -1.221 3.985 -3.290 1.00 91.25 89 ARG A CA 1
ATOM 701 C C . ARG A 1 89 ? -2.021 4.955 -4.150 1.00 91.25 89 ARG A C 1
ATOM 703 O O . ARG A 1 89 ? -3.252 4.919 -4.180 1.00 91.25 89 ARG A O 1
ATOM 710 N N . SER A 1 90 ? -1.328 5.815 -4.894 1.00 92.31 90 SER A N 1
ATOM 711 C CA . SER A 1 90 ? -1.977 6.834 -5.730 1.00 92.31 90 SER A CA 1
ATOM 712 C C . SER A 1 90 ? -2.934 6.233 -6.766 1.00 92.31 90 SER A C 1
ATOM 714 O O . SER A 1 90 ? -3.939 6.858 -7.105 1.00 92.31 90 SER A O 1
ATOM 716 N N . GLU A 1 91 ? -2.671 5.012 -7.239 1.00 91.62 91 GLU A N 1
ATOM 717 C CA . GLU A 1 91 ? -3.515 4.313 -8.210 1.00 91.62 91 GLU A CA 1
ATOM 718 C C . GLU A 1 91 ? -4.908 3.980 -7.660 1.00 91.62 91 GLU A C 1
ATOM 720 O O . GLU A 1 91 ? -5.868 3.918 -8.429 1.00 91.62 91 GLU A O 1
ATOM 725 N N . GLU A 1 92 ? -5.048 3.824 -6.343 1.00 94.25 92 GLU A N 1
ATOM 726 C CA . GLU A 1 92 ? -6.332 3.522 -5.698 1.00 94.25 92 GLU A CA 1
ATOM 727 C C . GLU A 1 92 ? -7.317 4.695 -5.792 1.00 94.25 92 GLU A C 1
ATOM 729 O O . GLU A 1 92 ? -8.537 4.501 -5.789 1.00 94.25 92 GLU A O 1
ATOM 734 N N . PHE A 1 93 ? -6.802 5.919 -5.949 1.00 93.25 93 PHE A N 1
ATOM 735 C CA . PHE A 1 93 ? -7.620 7.111 -6.155 1.00 93.25 93 PHE A CA 1
ATOM 736 C C . PHE A 1 93 ? -8.059 7.305 -7.618 1.00 93.25 93 PHE A C 1
ATOM 738 O O . PHE A 1 93 ? -8.893 8.168 -7.922 1.00 93.25 93 PHE A O 1
ATOM 745 N N . LEU A 1 94 ? -7.525 6.527 -8.562 1.00 94.00 94 LEU A N 1
ATOM 746 C CA . LEU A 1 94 ? -7.800 6.747 -9.978 1.00 94.00 94 LEU A CA 1
ATOM 747 C C . LEU A 1 94 ? -9.232 6.355 -10.344 1.00 94.00 94 LEU A C 1
ATOM 749 O O . LEU A 1 94 ? -9.713 5.254 -10.072 1.00 94.00 94 LEU A O 1
ATOM 753 N N . GLY A 1 95 ? -9.927 7.282 -11.007 1.00 92.88 95 GLY A N 1
ATOM 754 C CA . GLY A 1 95 ? -11.267 7.050 -11.541 1.00 92.88 95 GLY A CA 1
ATOM 755 C C . GLY A 1 95 ? -12.292 6.638 -10.484 1.00 92.88 95 GLY A C 1
ATOM 756 O O . GLY A 1 95 ? -13.195 5.867 -10.816 1.00 92.88 95 GLY A O 1
ATOM 757 N N . GLN A 1 96 ? -12.133 7.105 -9.240 1.00 92.31 96 GLN A N 1
ATOM 758 C CA . GLN A 1 96 ? -13.033 6.807 -8.121 1.00 92.31 96 GLN A CA 1
ATOM 759 C C . GLN A 1 96 ? -13.211 5.301 -7.879 1.00 92.31 96 GLN A C 1
ATOM 761 O O . GLN A 1 96 ? -14.320 4.827 -7.630 1.00 92.31 96 GLN A O 1
ATOM 766 N N . ALA A 1 97 ? -12.126 4.528 -7.996 1.00 91.50 97 ALA A N 1
ATOM 767 C CA . ALA A 1 97 ? -12.163 3.072 -7.877 1.00 91.50 97 ALA A CA 1
ATOM 768 C C . ALA A 1 97 ? -12.821 2.582 -6.573 1.00 91.50 97 ALA A C 1
ATOM 770 O O . ALA A 1 97 ? -13.554 1.595 -6.597 1.00 91.50 97 ALA A O 1
ATOM 771 N N . TRP A 1 98 ? -12.659 3.316 -5.468 1.00 92.88 98 TRP A N 1
ATOM 772 C CA . TRP A 1 98 ? -13.268 2.995 -4.171 1.00 92.88 98 TRP A CA 1
ATOM 773 C C . TRP A 1 98 ? -14.809 3.032 -4.161 1.00 92.88 98 TRP A C 1
ATOM 775 O O . TRP A 1 98 ? -15.434 2.447 -3.276 1.00 92.88 98 TRP A O 1
ATOM 785 N N . MET A 1 99 ? -15.443 3.676 -5.147 1.00 92.94 99 MET A N 1
ATOM 786 C CA . MET A 1 99 ? -16.906 3.744 -5.284 1.00 92.94 99 MET A CA 1
ATOM 787 C C . MET A 1 99 ? -17.480 2.667 -6.215 1.00 92.94 99 MET A C 1
ATOM 789 O O . MET A 1 99 ? -18.699 2.566 -6.359 1.00 92.94 99 MET A O 1
ATOM 793 N N . LYS A 1 100 ? -16.627 1.877 -6.876 1.00 93.00 100 LYS A N 1
ATOM 794 C CA . LYS A 1 100 ? -17.036 0.901 -7.895 1.00 93.00 100 LYS A CA 1
ATOM 795 C C . LYS A 1 100 ? -17.262 -0.490 -7.304 1.00 93.00 100 LYS A C 1
ATOM 797 O O . LYS A 1 100 ? -16.965 -0.761 -6.143 1.00 93.00 100 LYS A O 1
ATOM 802 N N . THR A 1 101 ? -17.806 -1.397 -8.111 1.00 92.56 101 THR A N 1
ATOM 803 C CA . THR A 1 101 ? -18.075 -2.788 -7.706 1.00 92.56 101 THR A CA 1
ATOM 804 C C . THR A 1 101 ? -16.797 -3.576 -7.424 1.00 92.56 101 THR A C 1
ATOM 806 O O . THR A 1 101 ? -16.788 -4.453 -6.569 1.00 92.56 101 THR A O 1
ATOM 809 N N . ASP A 1 102 ? -15.706 -3.240 -8.108 1.00 91.81 102 ASP A N 1
ATOM 810 C CA . ASP A 1 102 ? -14.376 -3.837 -7.971 1.00 91.81 102 ASP A CA 1
ATOM 811 C C . ASP A 1 102 ? -13.478 -3.079 -6.978 1.00 91.81 102 ASP A C 1
ATOM 813 O O . ASP A 1 102 ? -12.256 -3.226 -6.984 1.00 91.81 102 ASP A O 1
ATOM 817 N N . LYS A 1 103 ? -14.077 -2.285 -6.084 1.00 93.00 103 LYS A N 1
ATOM 818 C CA . LYS A 1 103 ? -13.345 -1.489 -5.096 1.00 93.00 103 LYS A CA 1
ATOM 819 C C . LYS A 1 103 ? -12.383 -2.325 -4.244 1.00 93.00 103 LYS A C 1
ATOM 821 O O . LYS A 1 103 ? -11.285 -1.867 -3.965 1.00 93.00 103 LYS A O 1
ATOM 826 N N . ALA A 1 104 ? -12.753 -3.557 -3.876 1.00 91.38 104 ALA A N 1
ATOM 827 C CA . ALA A 1 104 ? -11.928 -4.430 -3.032 1.00 91.38 104 ALA A CA 1
ATOM 828 C C . ALA A 1 104 ? -10.580 -4.798 -3.669 1.00 91.38 104 ALA A C 1
ATOM 830 O O . ALA A 1 104 ? -9.614 -5.036 -2.956 1.00 91.38 104 ALA A O 1
ATOM 831 N N . THR A 1 105 ? -10.508 -4.837 -5.001 1.00 91.94 105 THR A N 1
ATOM 832 C CA . THR A 1 105 ? -9.272 -5.151 -5.725 1.00 91.94 105 THR A CA 1
ATOM 833 C C . THR A 1 105 ? -8.544 -3.895 -6.185 1.00 91.94 105 THR A C 1
ATOM 835 O O . THR A 1 105 ? -7.316 -3.881 -6.210 1.00 91.94 105 THR A O 1
ATOM 838 N N . LYS A 1 106 ? -9.276 -2.832 -6.543 1.00 92.25 106 LYS A N 1
ATOM 839 C CA . LYS A 1 106 ? -8.687 -1.599 -7.086 1.00 92.25 106 LYS A CA 1
ATOM 840 C C . LYS A 1 106 ? -8.356 -0.525 -6.057 1.00 92.25 106 LYS A C 1
ATOM 842 O O . LYS A 1 106 ? -7.533 0.329 -6.354 1.00 92.25 106 LYS A O 1
ATOM 847 N N . ALA A 1 107 ? -8.999 -0.546 -4.897 1.00 94.69 107 ALA A N 1
ATOM 848 C CA . ALA A 1 107 ? -8.794 0.413 -3.817 1.00 94.69 107 ALA A CA 1
ATOM 849 C C . ALA A 1 107 ? -8.829 -0.272 -2.431 1.00 94.69 107 ALA A C 1
ATOM 851 O O . ALA A 1 107 ? -9.636 0.115 -1.578 1.00 94.69 107 ALA A O 1
ATOM 852 N N . PRO A 1 108 ? -8.024 -1.335 -2.213 1.00 93.75 108 PRO A N 1
ATOM 853 C CA . PRO A 1 108 ? -8.063 -2.125 -0.984 1.00 93.75 108 PRO A CA 1
ATOM 854 C C . PRO A 1 108 ? -7.794 -1.297 0.282 1.00 93.75 108 PRO A C 1
ATOM 856 O O . PRO A 1 108 ? -8.534 -1.440 1.255 1.00 93.75 108 PRO A O 1
ATOM 859 N N . HIS A 1 109 ? -6.806 -0.399 0.282 1.00 94.62 109 HIS A N 1
ATOM 860 C CA . HIS A 1 109 ? -6.415 0.353 1.480 1.00 94.62 109 HIS A CA 1
ATOM 861 C C . HIS A 1 109 ? -7.362 1.522 1.756 1.00 94.62 109 HIS A C 1
ATOM 863 O O . HIS A 1 109 ? -7.682 1.801 2.910 1.00 94.62 109 HIS A O 1
ATOM 869 N N . ILE A 1 110 ? -7.907 2.155 0.711 1.00 95.12 110 ILE A N 1
ATOM 870 C CA . ILE A 1 110 ? -8.961 3.173 0.884 1.00 95.12 110 ILE A CA 1
ATOM 871 C C . ILE A 1 110 ? -10.199 2.556 1.551 1.00 95.12 110 ILE A C 1
ATOM 873 O O . ILE A 1 110 ? -10.845 3.194 2.384 1.00 95.12 110 ILE A O 1
ATOM 877 N N . ILE A 1 111 ? -10.535 1.305 1.219 1.00 94.06 111 ILE A N 1
ATOM 878 C CA . ILE A 1 111 ? -11.637 0.595 1.881 1.00 94.06 111 ILE A CA 1
ATOM 879 C C . ILE A 1 111 ? -11.315 0.313 3.342 1.00 94.06 111 ILE A C 1
ATOM 881 O O . ILE A 1 111 ? -12.208 0.451 4.169 1.00 94.06 111 ILE A O 1
ATOM 885 N N . LEU A 1 112 ? -10.077 -0.069 3.668 1.00 92.75 112 LEU A N 1
ATOM 886 C CA . LEU A 1 112 ? -9.672 -0.273 5.062 1.00 92.75 112 LEU A CA 1
ATOM 887 C C . LEU A 1 112 ? -9.825 1.010 5.888 1.00 92.75 112 LEU A C 1
ATOM 889 O O . LEU A 1 112 ? -10.322 0.939 7.002 1.00 92.75 112 LEU A O 1
ATOM 893 N N . MET A 1 113 ? -9.498 2.169 5.312 1.00 91.88 113 MET A N 1
ATOM 894 C CA . MET A 1 113 ? -9.626 3.472 5.979 1.00 91.88 113 MET A CA 1
ATOM 895 C C . MET A 1 113 ? -11.083 3.926 6.185 1.00 91.88 113 MET A C 1
ATOM 897 O O . MET A 1 113 ? -11.364 4.777 7.020 1.00 91.88 113 MET A O 1
ATOM 901 N N . THR A 1 114 ? -12.018 3.420 5.376 1.00 85.88 114 THR A N 1
ATOM 902 C CA . THR A 1 114 ? -13.426 3.870 5.353 1.00 85.88 114 THR A CA 1
ATOM 903 C C . THR A 1 114 ? -14.402 2.839 5.918 1.00 85.88 114 THR A C 1
ATOM 905 O O . THR A 1 114 ? -15.617 3.004 5.775 1.00 85.88 114 THR A O 1
ATOM 908 N N . ARG A 1 115 ? -13.874 1.761 6.502 1.00 68.31 115 ARG A N 1
ATOM 909 C CA . ARG A 1 115 ? -14.649 0.688 7.125 1.00 68.31 115 ARG A CA 1
ATOM 910 C C . ARG A 1 115 ? -15.185 1.057 8.499 1.00 68.31 115 ARG A C 1
ATOM 912 O O . ARG A 1 115 ? -14.544 1.866 9.196 1.00 68.31 115 ARG A O 1
#

Secondary structure (DSSP, 8-state):
---HHHHHHHHHHHHHHHH-TTS-HHHHHHHHHHHHHHH----------HHHHTSPPSS--S--TTTS-HHHHHHHHHHHHHHHHHH--GGGGGGGGGGSTTHHHHSHHHHHHT-

InterPro domains:
  IPR001895 Ras guanine-nucleotide exchange factors catalytic domain [PF00617] (72-114)
  IPR008937 Ras-like guanine nucleotide exchange factor [PTHR23113] (19-115)
  IPR023578 Ras guanine nucleotide exchange factor domain superfamily [SSF48366] (3-114)
  IPR036964 Ras guanine-nucleotide exchange factor, catalytic domain superfamily [G3DSA:1.10.840.10] (50-115)

Foldseek 3Di:
DPDVPVLVVLLVVLVCQLPDPPDDPVSNVVSVVVNCVSPPDDPDPPLPPLCVVPDDDPDDDPDDPVRDDPVVVVVSVVVNLVSLVVPFDPQLPPPNLCVDPNNCPRGVSVVVNVD